Protein AF-A0A367LX33-F1 (afdb_monomer_lite)

Organism: Pseudomonas aeruginosa (NCBI:txid287)

Radius of gyration: 16.82 Å; chains: 1; bounding box: 41×27×51 Å

pLDDT: mean 85.62, std 12.78, range [45.62, 98.12]

Foldseek 3Di:
DVCVPQVDPLSVLLVLLVVLVVVVCVLLVPQDLPDQPVVNVVSSLVSLLVCCVPPLVSLQSVVVCVVVVVPSPVVVPDPVVVVVLVVQQVSVVSCVVVVSDPPDRSSVVVVVSNCVRSCCSNVVVVCVVVPD

InterPro domains:
  IPR013573 Transcription regulator YcdC, C-terminal [PF08362] (17-132)
  IPR036271 Tetracyclin repressor-like, C-terminal domain superfamily [SSF48498] (34-132)

Sequence (132 aa):
NLHYYFGNKLGLYTAVLSNILELWDSTFNTLGVDDDPAEALARYIRAKMEFSRRYPLASRIFAMEIISGGECLTAHFNQDYRSWFRGRAAVFEAWIAAGRMDPVDPVHLIFLLWGSTQHYADFASQIGLVTG

Secondary structure (DSSP, 8-state):
-THHHHSSHHHHHHHHHHHHHHHHHHHHTT--TTS-HHHHHHHHHHHHHHHHHH-HHHHHHHHHHHHTT-HHHHTT--HHHHHHHHHHHHHHHHHHHTTSS----HHHHHHHHHHHHHHHHHTHHHHHHHH-

Structure (mmCIF, N/CA/C/O backbone):
data_AF-A0A367LX33-F1
#
_entry.id   AF-A0A367LX33-F1
#
loop_
_atom_site.group_PDB
_atom_site.id
_atom_site.type_symbol
_atom_site.label_atom_id
_atom_site.label_alt_id
_atom_site.label_comp_id
_atom_site.label_asym_id
_atom_site.label_entity_id
_atom_site.label_seq_id
_atom_site.pdbx_PDB_ins_code
_atom_site.Cartn_x
_atom_site.Cartn_y
_atom_site.Cartn_z
_atom_site.occupancy
_atom_site.B_iso_or_equiv
_atom_site.auth_seq_id
_atom_site.auth_comp_id
_atom_site.auth_asym_id
_atom_site.auth_atom_id
_atom_site.pdbx_PDB_model_num
ATOM 1 N N . ASN A 1 1 ? 6.049 -10.839 -33.435 1.00 48.78 1 ASN A N 1
ATOM 2 C CA . ASN A 1 1 ? 6.618 -9.670 -34.139 1.00 48.78 1 ASN A CA 1
ATOM 3 C C . ASN A 1 1 ? 6.265 -8.416 -33.336 1.00 48.78 1 ASN A C 1
ATOM 5 O O . ASN A 1 1 ? 5.160 -7.910 -33.468 1.00 48.78 1 ASN A O 1
ATOM 9 N N . LEU A 1 2 ? 7.141 -8.005 -32.407 1.00 48.75 2 LEU A N 1
ATOM 10 C CA . LEU A 1 2 ? 6.858 -7.008 -31.351 1.00 48.75 2 LEU A CA 1
ATOM 11 C C . LEU A 1 2 ? 6.499 -5.614 -31.910 1.00 48.75 2 LEU A C 1
ATOM 13 O O . LEU A 1 2 ? 5.688 -4.896 -31.334 1.00 48.75 2 LEU A O 1
ATOM 17 N N . HIS A 1 3 ? 7.063 -5.267 -33.072 1.00 45.62 3 HIS A N 1
ATOM 18 C CA . HIS A 1 3 ? 6.824 -3.995 -33.759 1.00 45.62 3 HIS A CA 1
ATOM 19 C C . HIS A 1 3 ? 5.394 -3.830 -34.283 1.00 45.62 3 HIS A C 1
ATOM 21 O O . HIS A 1 3 ? 4.929 -2.702 -34.403 1.00 45.62 3 HIS A O 1
ATOM 27 N N . TYR A 1 4 ? 4.691 -4.932 -34.564 1.00 47.22 4 TYR A N 1
ATOM 28 C CA . TYR A 1 4 ? 3.353 -4.883 -35.158 1.00 47.22 4 TYR A CA 1
ATOM 29 C C . TYR A 1 4 ? 2.268 -4.467 -34.151 1.00 47.22 4 TYR A C 1
ATOM 31 O O . TYR A 1 4 ? 1.232 -3.957 -34.555 1.00 47.22 4 TYR A O 1
ATOM 39 N N . TYR A 1 5 ? 2.514 -4.654 -32.847 1.00 50.34 5 TYR A N 1
ATOM 40 C CA . TYR A 1 5 ? 1.533 -4.365 -31.793 1.00 50.34 5 TYR A CA 1
ATOM 41 C C . TYR A 1 5 ? 1.811 -3.079 -31.005 1.00 50.34 5 TYR A C 1
ATOM 43 O O . TYR A 1 5 ? 0.873 -2.507 -30.465 1.00 50.34 5 TYR A O 1
ATOM 51 N N . PHE A 1 6 ? 3.063 -2.604 -30.940 1.00 53.56 6 PHE A N 1
ATOM 52 C CA . PHE A 1 6 ? 3.420 -1.525 -30.004 1.00 53.56 6 PHE A CA 1
ATOM 53 C C . PHE A 1 6 ? 4.058 -0.279 -30.617 1.00 53.56 6 PHE A C 1
ATOM 55 O O . PHE A 1 6 ? 4.265 0.684 -29.887 1.00 53.56 6 PHE A O 1
ATOM 62 N N . GLY A 1 7 ? 4.332 -0.244 -31.928 1.00 52.47 7 GLY A N 1
ATOM 63 C CA . GLY A 1 7 ? 4.801 0.948 -32.657 1.00 52.47 7 GLY A CA 1
ATOM 64 C C . GLY A 1 7 ? 6.214 1.445 -32.290 1.00 52.47 7 GLY A C 1
ATOM 65 O O . GLY A 1 7 ? 7.030 1.670 -33.178 1.00 52.47 7 GLY A O 1
ATOM 66 N N . ASN A 1 8 ? 6.539 1.581 -30.999 1.00 68.62 8 ASN A N 1
ATOM 67 C CA . ASN A 1 8 ? 7.832 1.966 -30.435 1.00 68.62 8 ASN A CA 1
ATOM 68 C C . ASN A 1 8 ? 7.995 1.446 -28.979 1.00 68.62 8 ASN A C 1
ATOM 70 O O . ASN A 1 8 ? 7.072 0.900 -28.375 1.00 68.62 8 ASN A O 1
ATOM 74 N N . LYS A 1 9 ? 9.195 1.607 -28.402 1.00 75.31 9 LYS A N 1
ATOM 75 C CA . LYS A 1 9 ? 9.536 1.155 -27.035 1.00 75.31 9 LYS A CA 1
ATOM 76 C C . LYS A 1 9 ? 8.660 1.799 -25.947 1.00 75.31 9 LYS A C 1
ATOM 78 O O . LYS A 1 9 ? 8.408 1.162 -24.929 1.00 75.31 9 LYS A O 1
ATOM 83 N N . LEU A 1 10 ? 8.194 3.029 -26.177 1.00 75.62 10 LEU A N 1
ATOM 84 C CA . LEU A 1 10 ? 7.341 3.768 -25.249 1.00 75.62 10 LEU A CA 1
ATOM 85 C C . LEU A 1 10 ? 5.934 3.158 -25.185 1.00 75.62 10 LEU A C 1
ATOM 87 O O . LEU A 1 10 ? 5.442 2.899 -24.095 1.00 75.62 10 LEU A O 1
ATOM 91 N N . GLY A 1 11 ? 5.334 2.821 -26.331 1.00 75.62 11 GLY A N 1
ATOM 92 C CA . GLY A 1 11 ? 4.016 2.179 -26.389 1.00 75.62 11 GLY A CA 1
ATOM 93 C C . GLY A 1 11 ? 3.979 0.820 -25.687 1.00 75.62 11 GLY A C 1
ATOM 94 O O . GLY A 1 11 ? 3.031 0.518 -24.966 1.00 75.62 11 GLY A O 1
ATOM 95 N N . LEU A 1 12 ? 5.045 0.022 -25.825 1.00 79.12 12 LEU A N 1
ATOM 96 C CA . LEU A 1 12 ? 5.185 -1.234 -25.080 1.00 79.12 12 LEU A CA 1
ATOM 97 C C . LEU A 1 12 ? 5.282 -0.988 -23.570 1.00 79.12 12 LEU A C 1
ATOM 99 O O . LEU A 1 12 ? 4.662 -1.701 -22.788 1.00 79.12 12 LEU A O 1
ATOM 103 N N . TYR A 1 13 ? 6.065 0.008 -23.160 1.00 80.31 13 TYR A N 1
ATOM 104 C CA . TYR A 1 13 ? 6.255 0.338 -21.753 1.00 80.31 13 TYR A CA 1
ATOM 105 C C . TYR A 1 13 ? 4.955 0.818 -21.095 1.00 80.31 13 TYR A C 1
ATOM 107 O O . TYR A 1 13 ? 4.596 0.326 -20.026 1.00 80.31 13 TYR A O 1
ATOM 115 N N . THR A 1 14 ? 4.193 1.683 -21.771 1.00 80.06 14 THR A N 1
ATOM 116 C CA . THR A 1 14 ? 2.858 2.094 -21.320 1.00 80.06 14 THR A CA 1
ATOM 117 C C . THR A 1 14 ? 1.926 0.893 -21.184 1.00 80.06 14 THR A C 1
ATOM 119 O O . THR A 1 14 ? 1.311 0.739 -20.138 1.00 80.06 14 THR A O 1
ATOM 122 N N . ALA A 1 15 ? 1.874 -0.005 -22.172 1.00 80.94 15 ALA A N 1
ATOM 123 C CA . ALA A 1 15 ? 1.021 -1.192 -22.099 1.00 80.94 15 ALA A CA 1
ATOM 124 C C . ALA A 1 15 ? 1.398 -2.138 -20.946 1.00 80.94 15 ALA A C 1
ATOM 126 O O . ALA A 1 15 ? 0.523 -2.732 -20.316 1.00 80.94 15 ALA A O 1
ATOM 127 N N . VAL A 1 16 ? 2.694 -2.264 -20.637 1.00 84.81 16 VAL A N 1
ATOM 128 C CA . VAL A 1 16 ? 3.157 -3.008 -19.459 1.00 84.81 16 VAL A CA 1
ATOM 129 C C . VAL A 1 16 ? 2.645 -2.351 -18.178 1.00 84.81 16 VAL A C 1
ATOM 131 O O . VAL A 1 16 ? 2.105 -3.056 -17.332 1.00 84.81 16 VAL A O 1
ATOM 134 N N . LEU A 1 17 ? 2.756 -1.026 -18.041 1.00 83.00 17 LEU A N 1
ATOM 135 C CA . LEU A 1 17 ? 2.236 -0.300 -16.877 1.00 83.00 17 LEU A CA 1
ATOM 136 C C . LEU A 1 17 ? 0.713 -0.441 -16.738 1.00 83.00 17 LEU A C 1
ATOM 138 O O . LEU A 1 17 ? 0.243 -0.722 -15.638 1.00 83.00 17 LEU A O 1
ATOM 142 N N . SER A 1 18 ? -0.049 -0.325 -17.829 1.00 81.44 18 SER A N 1
ATOM 143 C CA . SER A 1 18 ? -1.507 -0.519 -17.817 1.00 81.44 18 SER A CA 1
ATOM 144 C C . SER A 1 18 ? -1.882 -1.923 -17.338 1.00 81.44 18 SER A C 1
ATOM 146 O O . SER A 1 18 ? -2.705 -2.066 -16.441 1.00 81.44 18 SER A O 1
ATOM 148 N N . ASN A 1 19 ? -1.211 -2.960 -17.847 1.00 83.12 19 ASN A N 1
ATOM 149 C CA . ASN A 1 19 ? -1.440 -4.342 -17.416 1.00 83.12 19 ASN A CA 1
ATOM 150 C C . ASN A 1 19 ? -1.087 -4.560 -15.930 1.00 83.12 19 ASN A C 1
ATOM 152 O O . ASN A 1 19 ? -1.751 -5.324 -15.234 1.00 83.12 19 ASN A O 1
ATOM 156 N N . ILE A 1 20 ? -0.054 -3.881 -15.414 1.00 83.38 20 ILE A N 1
ATOM 157 C CA . ILE A 1 20 ? 0.286 -3.923 -13.982 1.00 83.38 20 ILE A CA 1
ATOM 158 C C . ILE A 1 20 ? -0.843 -3.307 -13.143 1.00 83.38 20 ILE A C 1
ATOM 160 O O . ILE A 1 20 ? -1.222 -3.888 -12.124 1.00 83.38 20 ILE A O 1
ATOM 164 N N . LEU A 1 21 ? -1.397 -2.172 -13.579 1.00 78.38 21 LEU A N 1
ATOM 165 C CA . LEU A 1 21 ? -2.518 -1.507 -12.908 1.00 78.38 21 LEU A CA 1
ATOM 166 C C . LEU A 1 21 ? -3.794 -2.365 -12.934 1.00 78.38 21 LEU A C 1
ATOM 168 O O . LEU A 1 21 ? -4.423 -2.536 -11.894 1.00 78.38 21 LEU A O 1
ATOM 172 N N . GLU A 1 22 ? -4.130 -2.990 -14.063 1.00 79.19 22 GLU A N 1
ATOM 173 C CA . GLU A 1 22 ? -5.275 -3.911 -14.171 1.00 79.19 22 GLU A CA 1
ATOM 174 C C . GLU A 1 22 ? -5.125 -5.142 -13.258 1.00 79.19 22 GLU A C 1
ATOM 176 O O . GLU A 1 22 ? -6.074 -5.590 -12.598 1.00 79.19 22 GLU A O 1
ATOM 181 N N . LEU A 1 23 ? -3.910 -5.690 -13.169 1.00 76.06 23 LEU A N 1
ATOM 182 C CA . LEU A 1 23 ? -3.610 -6.816 -12.285 1.00 76.06 23 LEU A CA 1
ATOM 183 C C . LEU A 1 23 ? -3.740 -6.422 -10.804 1.00 76.06 23 LEU A C 1
ATOM 185 O O . LEU A 1 23 ? -4.161 -7.229 -9.971 1.00 76.06 23 LEU A O 1
ATOM 189 N N . TRP A 1 24 ? -3.421 -5.174 -10.464 1.00 75.81 24 TRP A N 1
ATOM 190 C CA . TRP A 1 24 ? -3.684 -4.618 -9.140 1.00 75.81 24 TRP A CA 1
ATOM 191 C C . TRP A 1 24 ? -5.174 -4.430 -8.882 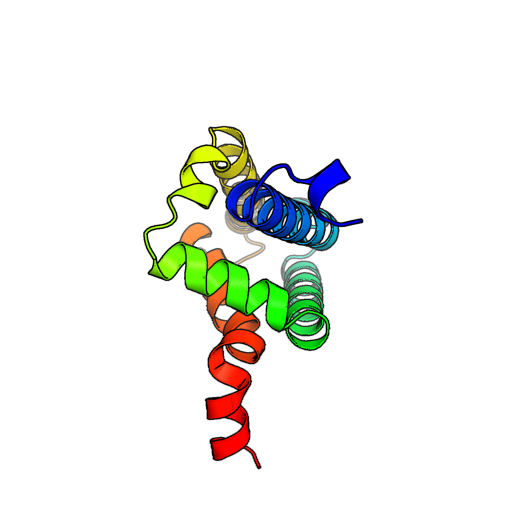1.00 75.81 24 TRP A C 1
ATOM 193 O O . TRP A 1 24 ? -5.665 -4.907 -7.860 1.00 75.81 24 TRP A O 1
ATOM 203 N N . ASP A 1 25 ? -5.912 -3.821 -9.802 1.00 70.38 25 ASP A N 1
ATOM 204 C CA . ASP A 1 25 ? -7.348 -3.591 -9.633 1.00 70.38 25 ASP A CA 1
ATOM 205 C C . ASP A 1 25 ? -8.125 -4.888 -9.406 1.00 70.38 25 ASP A C 1
ATOM 207 O O . ASP A 1 25 ? -8.927 -4.985 -8.471 1.00 70.38 25 ASP A O 1
ATOM 211 N N . SER A 1 26 ? -7.829 -5.922 -10.193 1.00 68.62 26 SER A N 1
ATOM 212 C CA . SER A 1 26 ? -8.446 -7.246 -10.040 1.00 68.62 26 SER A CA 1
ATOM 213 C C . SER A 1 26 ? -8.108 -7.919 -8.704 1.00 68.62 26 SER A C 1
ATOM 215 O O . SER A 1 26 ? -8.948 -8.620 -8.141 1.00 68.62 26 SER A O 1
ATOM 217 N N . THR A 1 27 ? -6.919 -7.667 -8.153 1.00 65.56 27 THR A N 1
ATOM 218 C CA . THR A 1 27 ? -6.491 -8.219 -6.859 1.00 65.56 27 THR A CA 1
ATOM 219 C C . THR A 1 27 ? -7.080 -7.439 -5.674 1.00 65.56 27 THR A C 1
ATOM 221 O O . THR A 1 27 ? -7.340 -8.018 -4.617 1.00 65.56 27 THR A O 1
ATOM 224 N N . PHE A 1 28 ? -7.317 -6.131 -5.828 1.00 63.59 28 PHE A N 1
ATOM 225 C CA . PHE A 1 28 ? -7.666 -5.238 -4.717 1.00 63.59 28 PHE A CA 1
ATOM 226 C C . PHE A 1 28 ? -9.149 -4.887 -4.599 1.00 63.59 28 PHE A C 1
ATOM 228 O O . PHE A 1 28 ? -9.542 -4.412 -3.537 1.00 63.59 28 PHE A O 1
ATOM 235 N N . ASN A 1 29 ? -9.993 -5.181 -5.595 1.00 66.50 29 ASN A N 1
ATOM 236 C CA . ASN A 1 29 ? -11.442 -4.890 -5.612 1.00 66.50 29 ASN A CA 1
ATOM 237 C C . ASN A 1 29 ? -12.326 -5.628 -4.587 1.00 66.50 29 ASN A C 1
ATOM 239 O O . ASN A 1 29 ? -13.542 -5.617 -4.722 1.00 66.50 29 ASN A O 1
ATOM 243 N N . THR A 1 30 ? -11.764 -6.202 -3.524 1.00 71.94 30 THR A N 1
ATOM 244 C CA . THR A 1 30 ? -12.497 -7.091 -2.603 1.00 71.94 30 THR A CA 1
ATOM 245 C C . THR A 1 30 ? -12.752 -6.523 -1.205 1.00 71.94 30 THR A C 1
ATOM 247 O O . THR A 1 30 ? -13.133 -7.287 -0.324 1.00 71.94 30 THR A O 1
ATOM 250 N N . LEU A 1 31 ? -12.517 -5.225 -0.975 1.00 85.00 31 LEU A N 1
ATOM 251 C CA . LEU A 1 31 ? -12.852 -4.567 0.296 1.00 85.00 31 LEU A CA 1
ATOM 252 C C . LEU A 1 31 ? -14.235 -3.917 0.206 1.00 85.00 31 LEU A C 1
ATOM 254 O O . LEU A 1 31 ? -14.435 -3.043 -0.641 1.00 85.00 31 LEU A O 1
ATOM 258 N N . GLY A 1 32 ? -15.149 -4.320 1.085 1.00 90.38 32 GLY A N 1
ATOM 259 C CA . GLY A 1 32 ? -16.477 -3.731 1.246 1.00 90.38 32 GLY A CA 1
ATOM 260 C C . GLY A 1 32 ? -16.699 -3.162 2.647 1.00 90.38 32 GLY A C 1
ATOM 261 O O . GLY A 1 32 ? -16.104 -3.617 3.619 1.00 90.38 32 GLY A O 1
ATOM 262 N N . VAL A 1 33 ? -17.593 -2.177 2.766 1.00 93.69 33 VAL A N 1
ATOM 263 C CA . VAL A 1 33 ? -17.936 -1.542 4.057 1.00 93.69 33 VAL A CA 1
ATOM 264 C C . VAL A 1 33 ? -18.514 -2.530 5.078 1.00 93.69 33 VAL A C 1
ATOM 266 O O . VAL A 1 33 ? -18.312 -2.367 6.281 1.00 93.69 33 VAL A O 1
ATOM 269 N N . ASP A 1 34 ? -19.164 -3.589 4.598 1.00 94.38 34 ASP A N 1
ATOM 270 C CA . ASP A 1 34 ? -19.790 -4.612 5.437 1.00 94.38 34 ASP A CA 1
ATOM 271 C C . ASP A 1 34 ? -18.808 -5.702 5.902 1.00 94.38 34 ASP A C 1
ATOM 273 O O . ASP A 1 34 ? -19.117 -6.447 6.831 1.00 94.38 34 ASP A O 1
ATOM 277 N N . ASP A 1 35 ? -17.605 -5.782 5.318 1.00 94.00 35 ASP A N 1
ATOM 278 C CA . ASP A 1 35 ? -16.598 -6.771 5.719 1.00 94.00 35 ASP A CA 1
ATOM 279 C C . ASP A 1 35 ? -16.117 -6.534 7.156 1.00 94.00 35 ASP A C 1
ATOM 281 O O . ASP A 1 35 ? -16.134 -5.406 7.653 1.00 94.00 35 ASP A O 1
ATOM 285 N N . ASP A 1 36 ? -15.642 -7.587 7.828 1.00 95.12 36 ASP A N 1
ATOM 286 C CA . ASP A 1 36 ? -14.845 -7.453 9.051 1.00 95.12 36 ASP A CA 1
ATOM 287 C C . ASP A 1 36 ? -13.468 -6.826 8.757 1.00 95.12 36 ASP A C 1
ATOM 289 O O . ASP A 1 36 ? -12.732 -7.377 7.931 1.00 95.12 36 ASP A O 1
ATOM 293 N N . PRO A 1 37 ? -13.081 -5.708 9.413 1.00 95.00 37 PRO A N 1
ATOM 294 C CA . PRO A 1 37 ? -11.823 -5.029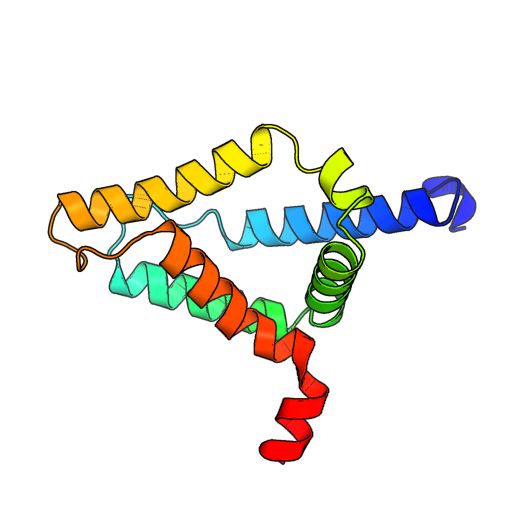 9.113 1.00 95.00 37 PRO A CA 1
ATOM 295 C C . PRO A 1 37 ? -10.597 -5.926 9.291 1.00 95.00 37 PRO A C 1
ATOM 297 O O . PRO A 1 37 ? -9.686 -5.884 8.464 1.00 95.00 37 PRO A O 1
ATOM 300 N N . ALA A 1 38 ? -10.557 -6.762 10.333 1.00 95.19 38 ALA A N 1
ATOM 301 C CA . ALA A 1 38 ? -9.398 -7.604 10.606 1.00 95.19 38 ALA A CA 1
ATOM 302 C C . ALA A 1 38 ? -9.254 -8.701 9.543 1.00 95.19 38 ALA A C 1
ATOM 304 O O . ALA A 1 38 ? -8.166 -8.900 8.992 1.00 95.19 38 ALA A O 1
ATOM 305 N N . GLU A 1 39 ? -10.349 -9.378 9.197 1.00 95.44 39 GLU A N 1
ATOM 306 C CA . GLU A 1 39 ? -10.344 -10.403 8.150 1.00 95.44 39 GLU A CA 1
ATOM 307 C C . GLU A 1 39 ? -10.054 -9.816 6.763 1.00 95.44 39 GLU A C 1
ATOM 309 O O . GLU A 1 39 ? -9.263 -10.381 5.995 1.00 95.44 39 GLU A O 1
ATOM 314 N N . ALA A 1 40 ? -10.653 -8.666 6.447 1.00 93.12 40 ALA A N 1
ATOM 315 C CA . ALA A 1 40 ? -10.477 -7.977 5.177 1.00 93.12 40 ALA A CA 1
ATOM 316 C C . ALA A 1 40 ? -9.035 -7.495 4.993 1.00 93.12 40 ALA A C 1
ATOM 318 O O . ALA A 1 40 ? -8.425 -7.765 3.955 1.00 93.12 40 ALA A O 1
ATOM 319 N N . LEU A 1 41 ? -8.445 -6.864 6.014 1.00 93.06 41 LEU A N 1
ATOM 320 C CA . LEU A 1 41 ? -7.046 -6.433 5.988 1.00 93.06 41 LEU A CA 1
ATOM 321 C C . LEU A 1 41 ? -6.091 -7.622 5.906 1.00 93.06 41 LEU A C 1
ATOM 323 O O . LEU A 1 41 ? -5.149 -7.592 5.116 1.00 93.06 41 LEU A O 1
ATOM 327 N N . ALA A 1 42 ? -6.345 -8.706 6.643 1.00 94.50 42 ALA A N 1
ATOM 328 C CA . ALA A 1 42 ? -5.521 -9.908 6.556 1.00 94.50 42 ALA A CA 1
ATOM 329 C C . ALA A 1 42 ? -5.564 -10.529 5.149 1.00 94.50 42 ALA A C 1
ATOM 331 O O . ALA A 1 42 ? -4.529 -10.930 4.611 1.00 94.50 42 ALA A O 1
ATOM 332 N N . ARG A 1 43 ? -6.745 -10.597 4.520 1.00 92.56 43 ARG A N 1
ATOM 333 C CA . ARG A 1 43 ? -6.907 -11.046 3.126 1.00 92.56 43 ARG A CA 1
ATOM 334 C C . ARG A 1 43 ? -6.166 -10.124 2.160 1.00 92.56 43 ARG A C 1
ATOM 336 O O . ARG A 1 43 ? -5.420 -10.615 1.312 1.00 92.56 43 ARG A O 1
ATOM 343 N N . TYR A 1 44 ? -6.322 -8.814 2.328 1.00 90.88 44 TYR A N 1
ATOM 344 C CA . TYR A 1 44 ? -5.668 -7.797 1.512 1.00 90.88 44 TYR A CA 1
ATOM 345 C C . TYR A 1 44 ? -4.141 -7.899 1.574 1.00 90.88 44 TYR A C 1
ATOM 347 O O . TYR A 1 44 ? -3.487 -7.991 0.536 1.00 90.88 44 TYR A O 1
ATOM 355 N N . ILE A 1 45 ? -3.570 -7.965 2.781 1.00 93.44 45 ILE A N 1
ATOM 356 C CA . ILE A 1 45 ? -2.123 -8.087 3.007 1.00 93.44 45 ILE A CA 1
ATOM 357 C C . ILE A 1 45 ? -1.586 -9.368 2.368 1.00 93.44 45 ILE A C 1
ATOM 359 O O . ILE A 1 45 ? -0.586 -9.316 1.653 1.00 93.44 45 ILE A O 1
ATOM 363 N N . ARG A 1 46 ? -2.255 -10.515 2.559 1.00 93.38 46 ARG A N 1
ATOM 364 C CA . ARG A 1 46 ? -1.840 -11.783 1.929 1.00 93.38 46 ARG A CA 1
ATOM 365 C C . ARG A 1 46 ? -1.839 -11.685 0.407 1.00 93.38 46 ARG A C 1
ATOM 367 O O . ARG A 1 46 ? -0.875 -12.117 -0.219 1.00 93.38 46 ARG A O 1
ATOM 374 N N . ALA A 1 47 ? -2.879 -11.098 -0.183 1.00 90.94 47 ALA A N 1
ATOM 375 C CA . ALA A 1 47 ? -2.963 -10.908 -1.628 1.00 90.94 47 ALA A CA 1
ATOM 376 C C . ALA A 1 47 ? -1.845 -9.986 -2.145 1.00 90.94 47 ALA A C 1
ATOM 378 O O . ALA A 1 47 ? -1.184 -10.307 -3.132 1.00 90.94 47 ALA A O 1
ATOM 379 N N . LYS A 1 48 ? -1.571 -8.885 -1.435 1.00 90.50 48 LYS A N 1
ATOM 380 C CA . LYS A 1 48 ? -0.468 -7.961 -1.727 1.00 90.50 48 LYS A CA 1
ATOM 381 C C . LYS A 1 48 ? 0.903 -8.644 -1.669 1.00 90.50 48 LYS A C 1
ATOM 383 O O . LYS A 1 48 ? 1.702 -8.494 -2.588 1.00 90.50 48 LYS A O 1
ATOM 388 N N . MET A 1 49 ? 1.166 -9.410 -0.613 1.00 94.25 49 MET A N 1
ATOM 389 C CA . MET A 1 49 ? 2.420 -10.152 -0.448 1.00 94.25 49 MET A CA 1
ATOM 390 C C . MET A 1 49 ? 2.593 -11.214 -1.537 1.00 94.25 49 MET A C 1
ATOM 392 O O . MET 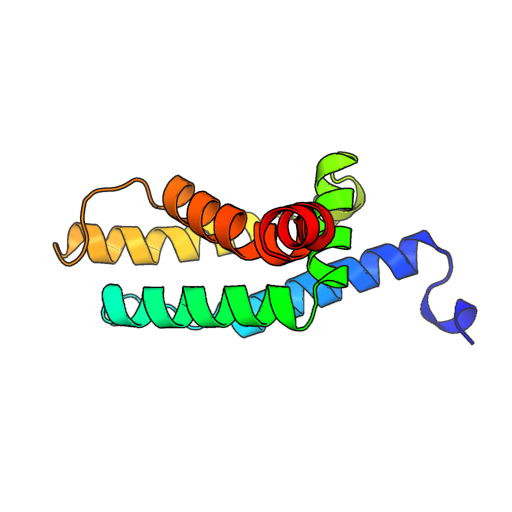A 1 49 ? 3.674 -11.354 -2.107 1.00 94.25 49 MET A O 1
ATOM 396 N N . GLU A 1 50 ? 1.522 -11.938 -1.869 1.00 92.62 50 GLU A N 1
ATOM 397 C CA . GLU A 1 50 ? 1.551 -12.942 -2.932 1.00 92.62 50 GLU A CA 1
ATOM 398 C C . GLU A 1 50 ? 1.791 -12.307 -4.303 1.00 92.62 50 GLU A C 1
ATOM 400 O O . GLU A 1 50 ? 2.524 -12.866 -5.121 1.00 92.62 50 GLU A O 1
ATOM 405 N N . PHE A 1 51 ? 1.241 -11.115 -4.544 1.00 90.56 51 PHE A N 1
ATOM 406 C CA . PHE A 1 51 ? 1.560 -10.329 -5.729 1.00 90.56 51 PHE A CA 1
ATOM 407 C C . PHE A 1 51 ? 3.055 -9.997 -5.785 1.00 90.56 51 PHE A C 1
ATOM 409 O O . PHE A 1 51 ? 3.693 -10.288 -6.796 1.00 90.56 51 PHE A O 1
ATOM 416 N N . SER A 1 52 ? 3.629 -9.446 -4.709 1.00 92.69 52 SER A N 1
ATOM 417 C CA . SER A 1 52 ? 5.064 -9.127 -4.645 1.00 92.69 52 SER A CA 1
ATOM 418 C C . SER A 1 52 ? 5.930 -10.360 -4.920 1.00 92.69 52 SER A C 1
ATOM 420 O O . SER A 1 52 ? 6.936 -10.271 -5.622 1.00 92.69 52 SER A O 1
ATOM 422 N N . ARG A 1 53 ? 5.506 -11.534 -4.437 1.00 93.19 53 ARG A N 1
ATOM 423 C CA . ARG A 1 53 ? 6.194 -12.811 -4.660 1.00 93.19 53 ARG A CA 1
ATOM 424 C C . ARG A 1 53 ? 6.075 -13.324 -6.098 1.00 93.19 53 ARG A C 1
ATOM 426 O O . ARG A 1 53 ? 7.059 -13.814 -6.647 1.00 93.19 53 ARG A O 1
ATOM 433 N N . ARG A 1 54 ? 4.882 -13.267 -6.704 1.00 92.94 54 ARG A N 1
ATOM 434 C CA . ARG A 1 54 ? 4.617 -13.809 -8.055 1.00 92.94 54 ARG A CA 1
ATOM 435 C C . ARG A 1 54 ? 5.066 -12.879 -9.174 1.00 92.94 54 ARG A C 1
ATOM 437 O O . ARG A 1 54 ? 5.517 -13.355 -10.212 1.00 92.94 54 ARG A O 1
ATOM 444 N N . TYR A 1 55 ? 4.950 -11.572 -8.966 1.00 92.06 55 TYR A N 1
ATOM 445 C CA . TYR A 1 55 ? 5.182 -10.548 -9.982 1.00 92.06 55 TYR A CA 1
ATOM 446 C C . TYR A 1 55 ? 6.204 -9.485 -9.523 1.00 92.06 55 TYR A C 1
ATOM 448 O O . TYR A 1 55 ? 5.942 -8.285 -9.634 1.00 92.06 55 TYR A O 1
ATOM 456 N N . PRO A 1 56 ? 7.410 -9.869 -9.056 1.00 93.56 56 PRO A N 1
ATOM 457 C CA . PRO A 1 56 ? 8.381 -8.912 -8.518 1.00 93.56 56 PRO A CA 1
ATOM 458 C C . PRO A 1 56 ? 8.909 -7.927 -9.573 1.00 93.56 56 PRO A C 1
ATOM 460 O O . PRO A 1 56 ? 9.299 -6.806 -9.258 1.00 93.56 56 PRO A O 1
ATOM 463 N N . LEU A 1 57 ? 8.923 -8.324 -10.851 1.00 92.12 57 LEU A N 1
ATOM 464 C CA . LEU A 1 57 ? 9.286 -7.430 -11.955 1.00 92.12 57 LEU A CA 1
ATOM 465 C C . LEU A 1 57 ? 8.235 -6.338 -12.179 1.00 92.12 57 LEU A C 1
ATOM 467 O O . LEU A 1 57 ? 8.613 -5.201 -12.437 1.00 92.12 57 LEU A O 1
ATOM 471 N N . ALA A 1 58 ? 6.947 -6.663 -12.040 1.00 90.12 58 ALA A N 1
ATOM 472 C CA . ALA A 1 58 ? 5.866 -5.687 -12.159 1.00 90.12 58 ALA A CA 1
ATOM 473 C C . ALA A 1 58 ? 5.982 -4.602 -11.081 1.00 90.12 58 ALA A C 1
ATOM 475 O O . ALA A 1 58 ? 5.945 -3.417 -11.402 1.00 90.12 58 ALA A O 1
ATOM 476 N N . SER A 1 59 ? 6.206 -5.009 -9.825 1.00 91.56 59 SER A N 1
ATOM 477 C CA . SER A 1 59 ? 6.425 -4.072 -8.715 1.00 91.56 59 SER A CA 1
ATOM 478 C C . SER A 1 59 ? 7.606 -3.136 -8.993 1.00 91.56 59 SER A C 1
ATOM 480 O O . SER A 1 59 ? 7.451 -1.918 -8.943 1.00 91.56 59 SER A O 1
ATOM 482 N N . ARG A 1 60 ? 8.751 -3.689 -9.421 1.00 92.81 60 ARG A N 1
ATOM 483 C CA . ARG A 1 60 ? 9.952 -2.896 -9.723 1.00 92.81 60 ARG A CA 1
ATOM 484 C C . ARG A 1 60 ? 9.776 -1.938 -10.893 1.00 92.81 60 ARG A C 1
ATOM 486 O O . ARG A 1 60 ? 10.243 -0.810 -10.804 1.00 92.81 60 ARG A O 1
ATOM 493 N N . ILE A 1 61 ? 9.116 -2.360 -11.973 1.00 90.81 61 ILE A N 1
ATOM 494 C CA . ILE A 1 61 ? 8.836 -1.482 -13.121 1.00 90.81 61 ILE A CA 1
ATOM 495 C C . ILE A 1 61 ? 7.977 -0.298 -12.674 1.00 90.81 61 ILE A C 1
ATOM 497 O O . ILE A 1 61 ? 8.307 0.843 -12.985 1.00 90.81 61 ILE A O 1
ATOM 501 N N . PHE A 1 62 ? 6.926 -0.557 -11.893 1.00 88.1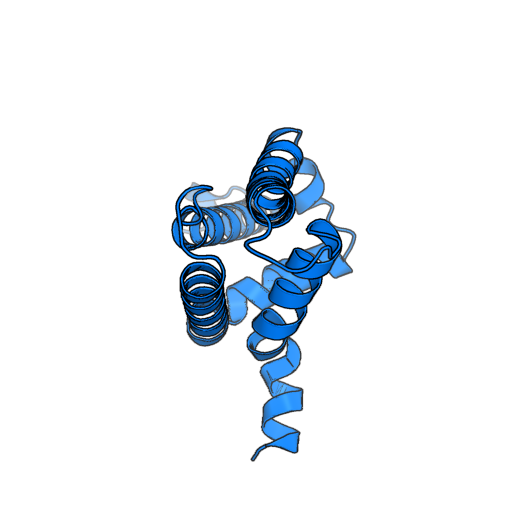9 62 PHE A N 1
ATOM 502 C CA . PHE A 1 62 ? 6.087 0.504 -11.346 1.00 88.19 62 PHE A CA 1
ATOM 503 C C . PHE A 1 62 ? 6.879 1.447 -10.426 1.00 88.19 62 PHE A C 1
ATOM 505 O O . PHE A 1 62 ? 6.797 2.664 -10.571 1.00 88.19 62 PHE A O 1
ATOM 512 N N . ALA A 1 63 ? 7.695 0.905 -9.518 1.00 90.31 63 ALA A N 1
ATOM 513 C CA . ALA A 1 63 ? 8.535 1.702 -8.627 1.00 90.31 63 ALA A CA 1
ATOM 514 C C . ALA A 1 63 ? 9.546 2.567 -9.400 1.00 90.31 63 ALA A C 1
ATOM 516 O O . ALA A 1 63 ? 9.697 3.751 -9.105 1.00 90.31 63 ALA A O 1
ATOM 517 N N . MET A 1 64 ? 10.205 2.008 -10.419 1.00 91.06 64 MET A N 1
ATOM 518 C CA . MET A 1 64 ? 11.149 2.737 -11.271 1.00 91.06 64 MET A CA 1
ATOM 519 C C . MET A 1 64 ? 10.473 3.876 -12.031 1.00 91.06 64 MET A C 1
ATOM 521 O O . MET A 1 64 ? 11.061 4.950 -12.146 1.00 91.06 64 MET A O 1
ATOM 525 N N . GLU A 1 65 ? 9.249 3.672 -12.514 1.00 89.12 65 GLU A N 1
ATOM 526 C CA . GLU A 1 65 ? 8.479 4.719 -13.182 1.00 89.12 65 GLU A CA 1
ATOM 527 C C . GLU A 1 65 ? 8.174 5.884 -12.238 1.00 89.12 65 GLU A C 1
ATOM 529 O O . GLU A 1 65 ? 8.424 7.037 -12.583 1.00 89.12 65 GLU A O 1
ATOM 534 N N . ILE A 1 66 ? 7.716 5.589 -11.016 1.00 87.56 66 ILE A N 1
ATOM 535 C CA . ILE A 1 66 ? 7.473 6.603 -9.981 1.00 87.56 66 ILE A CA 1
ATOM 536 C C . ILE A 1 66 ? 8.764 7.363 -9.641 1.00 87.56 66 ILE A C 1
ATOM 538 O O . ILE A 1 66 ? 8.758 8.592 -9.598 1.00 87.56 66 ILE A O 1
ATOM 542 N N . ILE A 1 67 ? 9.882 6.654 -9.445 1.00 89.00 67 ILE A N 1
ATOM 543 C CA . ILE A 1 67 ? 11.194 7.257 -9.145 1.00 89.00 67 ILE A CA 1
ATOM 544 C C . ILE A 1 67 ? 11.678 8.145 -10.300 1.00 89.00 67 ILE A C 1
ATOM 546 O O . ILE A 1 67 ? 12.308 9.172 -10.061 1.00 89.00 67 ILE A O 1
ATOM 550 N N . SER A 1 68 ? 11.359 7.778 -11.542 1.00 88.50 68 SER A N 1
ATOM 551 C CA . SER A 1 68 ? 11.747 8.525 -12.745 1.00 88.50 68 SER A CA 1
ATOM 552 C C . SER A 1 68 ? 10.885 9.769 -12.997 1.00 88.50 68 SER A C 1
ATOM 554 O O . SER A 1 68 ? 11.072 10.436 -14.009 1.0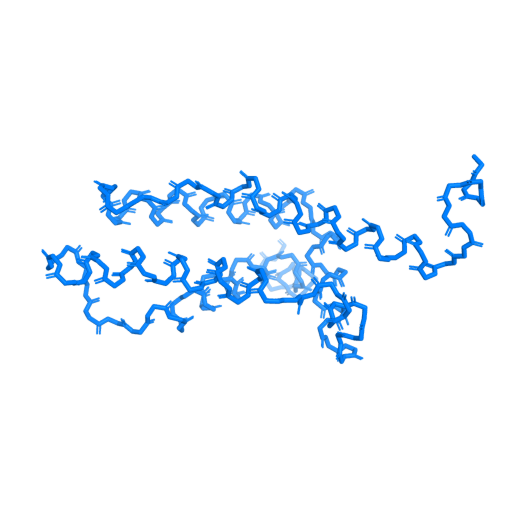0 88.50 68 SER A O 1
ATOM 556 N N . GLY A 1 69 ? 9.954 10.099 -12.095 1.00 84.62 69 GLY A N 1
ATOM 557 C CA . GLY A 1 69 ? 9.068 11.261 -12.210 1.00 84.62 69 GLY A CA 1
ATOM 558 C C . GLY A 1 69 ? 7.667 10.937 -12.735 1.00 84.62 69 GLY A C 1
ATOM 559 O O . GLY A 1 69 ? 6.822 11.827 -12.783 1.00 84.62 69 GLY A O 1
ATOM 560 N N . GLY A 1 70 ? 7.394 9.674 -13.080 1.00 82.62 70 GLY A N 1
ATOM 561 C CA . GLY A 1 70 ? 6.056 9.184 -13.400 1.00 82.62 70 GLY A CA 1
ATOM 562 C C . GLY A 1 70 ? 5.431 9.808 -14.644 1.00 82.62 70 GLY A C 1
ATOM 563 O O . GLY A 1 70 ? 4.222 10.015 -14.655 1.00 82.62 70 GLY A O 1
ATOM 564 N N . GLU A 1 71 ? 6.205 10.149 -15.675 1.00 80.69 71 GLU A N 1
ATOM 565 C CA . GLU A 1 71 ? 5.683 10.784 -16.895 1.00 80.69 71 GLU A CA 1
ATOM 566 C C . GLU A 1 71 ? 4.659 9.898 -17.622 1.00 80.69 71 GLU A C 1
ATOM 568 O O . GLU A 1 71 ? 3.573 10.362 -17.984 1.00 80.69 71 GLU A O 1
ATOM 573 N N . CYS A 1 72 ? 4.955 8.603 -17.782 1.00 77.19 72 CYS A N 1
ATOM 574 C CA . CYS A 1 72 ? 4.042 7.656 -18.425 1.00 77.19 72 CYS A CA 1
ATOM 575 C C . CYS A 1 72 ? 2.844 7.360 -17.525 1.00 77.19 72 CYS A C 1
ATOM 577 O O . CYS A 1 72 ? 1.724 7.204 -18.015 1.00 77.19 72 CYS A O 1
ATOM 579 N N . LEU A 1 73 ? 3.073 7.314 -16.210 1.00 73.88 73 LEU A N 1
ATOM 580 C CA . LEU A 1 73 ? 2.002 7.160 -15.233 1.00 73.88 73 LEU A CA 1
ATOM 581 C C . LEU A 1 73 ? 1.100 8.385 -15.175 1.00 73.88 73 LEU A C 1
ATOM 583 O O . LEU A 1 73 ? -0.095 8.204 -15.065 1.00 73.88 73 LEU A O 1
ATOM 587 N N . THR A 1 74 ? 1.603 9.608 -15.303 1.00 70.25 74 THR A N 1
ATOM 588 C CA . THR A 1 74 ? 0.790 10.837 -15.241 1.00 70.25 74 THR A CA 1
ATOM 589 C C . THR A 1 74 ? -0.159 10.940 -16.431 1.00 70.25 74 THR A C 1
ATOM 591 O O . THR A 1 74 ? -1.290 11.388 -16.277 1.00 70.25 74 THR A O 1
ATOM 594 N N . ALA A 1 75 ? 0.259 10.459 -17.604 1.00 67.31 75 ALA A N 1
ATOM 595 C CA . ALA A 1 75 ? -0.613 10.353 -18.773 1.00 67.31 75 ALA A CA 1
ATOM 596 C C . ALA A 1 75 ? -1.723 9.288 -18.616 1.00 67.31 75 ALA A C 1
ATOM 598 O O . ALA A 1 75 ? -2.712 9.330 -19.346 1.00 67.31 75 ALA A O 1
ATOM 599 N N . HIS A 1 76 ? -1.561 8.337 -17.686 1.00 63.50 76 HIS A N 1
ATOM 600 C CA . HIS A 1 76 ? -2.513 7.254 -17.396 1.00 63.50 76 HIS A CA 1
ATOM 601 C C . HIS A 1 76 ? -3.329 7.480 -16.107 1.00 63.50 76 HIS A C 1
ATOM 603 O O . HIS A 1 76 ? -4.495 7.098 -16.028 1.00 63.50 76 HIS A O 1
ATOM 609 N N . PHE A 1 77 ? -2.743 8.123 -15.097 1.00 64.06 77 PHE A N 1
ATOM 610 C CA . PHE A 1 77 ? -3.349 8.491 -13.824 1.00 64.06 77 PHE A CA 1
ATOM 611 C C . PHE A 1 77 ? -4.173 9.763 -14.000 1.00 64.06 77 PHE A C 1
ATOM 613 O O . PHE A 1 77 ? -3.818 10.856 -13.561 1.00 64.06 77 PHE A O 1
ATOM 620 N N . ASN A 1 78 ? -5.320 9.587 -14.642 1.00 63.75 78 ASN A N 1
ATOM 621 C CA . ASN A 1 78 ? -6.362 10.597 -14.744 1.00 63.75 78 ASN A CA 1
ATOM 622 C C . ASN A 1 78 ? -7.213 10.654 -13.456 1.00 63.75 78 ASN A C 1
ATOM 624 O O . ASN A 1 78 ? -6.874 10.078 -12.416 1.00 63.75 78 ASN A O 1
ATOM 628 N N . GLN A 1 79 ? -8.345 11.368 -13.522 1.00 61.81 79 GLN A N 1
ATOM 629 C CA . GLN A 1 79 ? -9.332 11.481 -12.437 1.00 61.81 79 GLN A CA 1
ATOM 630 C C . GLN A 1 79 ? -9.771 10.119 -11.866 1.00 61.81 79 GLN A C 1
ATOM 632 O O . GLN A 1 79 ? -10.098 10.036 -10.680 1.00 61.81 79 GLN A O 1
ATOM 637 N N . ASP A 1 80 ? -9.710 9.056 -12.667 1.00 73.38 80 ASP A N 1
ATOM 638 C CA . ASP A 1 80 ? -10.159 7.712 -12.302 1.00 73.38 80 ASP A CA 1
ATOM 639 C C . ASP A 1 80 ? -9.346 7.105 -11.155 1.00 73.38 80 ASP A C 1
ATOM 641 O O . ASP A 1 80 ? -9.924 6.565 -10.214 1.00 73.38 80 ASP A O 1
ATOM 645 N N . TYR A 1 81 ? -8.020 7.284 -11.140 1.00 76.75 81 TYR A N 1
ATOM 646 C CA . TYR A 1 81 ? -7.185 6.725 -10.072 1.00 76.75 81 TYR A CA 1
ATOM 647 C C . TYR A 1 81 ? -7.379 7.436 -8.735 1.00 76.75 81 TYR A C 1
ATOM 649 O O . TYR A 1 81 ? -7.434 6.800 -7.683 1.00 76.75 81 TYR A O 1
ATOM 657 N N . ARG A 1 82 ? -7.540 8.766 -8.757 1.00 81.88 82 ARG A N 1
ATOM 658 C CA . ARG A 1 82 ? -7.860 9.528 -7.540 1.00 81.88 82 ARG A CA 1
ATOM 659 C C . ARG A 1 82 ? -9.219 9.120 -6.979 1.00 81.88 82 ARG A C 1
ATOM 661 O O . ARG A 1 82 ? -9.352 8.988 -5.764 1.00 81.88 82 ARG A O 1
ATOM 668 N N . SER A 1 83 ? -10.209 8.917 -7.844 1.00 84.75 83 SER A N 1
ATOM 669 C CA . SER A 1 83 ? -11.545 8.458 -7.449 1.00 84.75 83 SER A CA 1
ATOM 670 C C . SER A 1 83 ? -11.508 7.040 -6.884 1.00 84.75 83 SER A C 1
ATOM 672 O O . SER A 1 83 ? -12.058 6.801 -5.812 1.00 84.75 83 SER A O 1
ATOM 674 N N . TRP A 1 84 ? -10.786 6.130 -7.537 1.00 83.31 84 TRP A N 1
ATOM 675 C CA . TRP A 1 84 ? -10.556 4.771 -7.049 1.00 83.31 84 TRP A CA 1
ATOM 676 C C . TRP A 1 84 ? -9.883 4.762 -5.671 1.00 83.31 84 TRP A C 1
ATOM 678 O O . TRP A 1 84 ? -10.360 4.100 -4.748 1.00 83.31 84 TRP A O 1
ATOM 688 N N . PHE A 1 85 ? -8.824 5.558 -5.494 1.00 86.75 85 PHE A N 1
ATOM 689 C CA . PHE A 1 85 ? -8.104 5.654 -4.226 1.00 86.75 85 PHE A CA 1
ATOM 690 C C . PHE A 1 85 ? -8.992 6.205 -3.105 1.00 86.75 85 PHE A C 1
ATOM 692 O O . PHE A 1 85 ? -9.015 5.658 -2.004 1.00 86.75 85 PHE A O 1
ATOM 699 N N . ARG A 1 86 ? -9.776 7.253 -3.387 1.00 89.62 86 ARG A N 1
ATOM 700 C CA . ARG A 1 86 ? -10.763 7.785 -2.433 1.00 89.62 86 ARG A CA 1
ATOM 701 C C . ARG A 1 86 ? -11.824 6.753 -2.073 1.00 89.62 86 ARG A C 1
ATOM 703 O O . ARG A 1 86 ? -12.175 6.649 -0.906 1.00 89.62 86 ARG A O 1
ATOM 710 N N . GLY A 1 87 ? -12.288 5.965 -3.041 1.00 89.75 87 GLY A N 1
ATOM 711 C CA . GLY A 1 87 ? -13.219 4.864 -2.792 1.00 89.75 87 GLY A CA 1
ATOM 712 C C . GLY A 1 87 ? -12.655 3.831 -1.815 1.00 89.75 87 GLY A C 1
ATOM 713 O O . GLY A 1 87 ? -13.375 3.361 -0.940 1.00 89.75 87 GLY A O 1
ATOM 714 N N . ARG A 1 88 ? -11.351 3.528 -1.897 1.00 88.31 88 ARG A N 1
ATOM 715 C CA . ARG A 1 88 ? -10.673 2.673 -0.909 1.00 88.31 88 ARG A CA 1
ATOM 716 C C . ARG A 1 88 ? -10.625 3.316 0.461 1.00 88.31 88 ARG A C 1
ATOM 718 O O . ARG A 1 88 ? -11.034 2.671 1.415 1.00 88.31 88 ARG A O 1
ATOM 725 N N . ALA A 1 89 ? -10.155 4.558 0.552 1.00 93.75 89 ALA A N 1
ATOM 726 C CA . ALA A 1 89 ? -10.076 5.272 1.823 1.00 93.75 89 ALA A CA 1
ATOM 727 C C . ALA A 1 89 ? -11.447 5.331 2.521 1.00 93.75 89 ALA A C 1
ATOM 729 O O . ALA A 1 89 ? -11.534 5.030 3.708 1.00 93.75 89 ALA A O 1
ATOM 730 N N . ALA A 1 90 ? -12.522 5.574 1.766 1.00 95.12 90 ALA A N 1
ATOM 731 C CA . ALA A 1 90 ? -13.887 5.645 2.282 1.00 95.12 90 ALA A CA 1
ATOM 732 C C . ALA A 1 90 ? -14.363 4.356 2.982 1.00 95.12 90 ALA A C 1
ATOM 734 O O . ALA A 1 90 ? -15.146 4.428 3.926 1.00 95.12 90 ALA A O 1
ATOM 735 N N . VAL A 1 91 ? -13.883 3.172 2.573 1.00 94.88 91 VAL A N 1
ATOM 736 C CA . VAL A 1 91 ? -14.214 1.908 3.264 1.00 94.88 91 VAL A CA 1
ATOM 737 C C . VAL A 1 91 ? -13.655 1.901 4.689 1.00 94.88 91 VAL A C 1
ATOM 739 O O . VAL A 1 91 ? -14.349 1.529 5.633 1.00 94.88 91 VAL A O 1
ATOM 742 N N . PHE A 1 92 ? -12.420 2.369 4.857 1.00 95.88 92 PHE A N 1
ATOM 743 C CA . PHE A 1 92 ? -11.759 2.446 6.156 1.00 95.88 92 PHE A CA 1
ATOM 744 C C . PHE A 1 92 ? -12.401 3.542 7.012 1.00 95.88 92 PHE A C 1
ATOM 746 O O . PHE A 1 92 ? -12.653 3.318 8.192 1.00 95.88 92 PHE A O 1
ATOM 753 N N . GLU A 1 93 ? -12.738 4.692 6.417 1.00 97.50 93 GLU A N 1
ATOM 754 C CA . GLU A 1 93 ? -13.496 5.757 7.091 1.00 97.50 93 GLU A CA 1
ATOM 755 C C . GLU A 1 93 ? -14.833 5.235 7.631 1.00 97.50 93 GLU A C 1
ATOM 757 O O . GLU A 1 93 ? -15.192 5.528 8.770 1.00 97.50 93 GLU A O 1
ATOM 762 N N . ALA A 1 94 ? -15.546 4.411 6.855 1.00 97.44 94 ALA A N 1
ATOM 763 C CA . ALA A 1 94 ? -16.803 3.804 7.284 1.00 97.44 94 ALA A CA 1
ATOM 764 C C . ALA A 1 94 ? -16.610 2.839 8.466 1.00 97.44 94 ALA A C 1
ATOM 766 O O . ALA A 1 94 ? -17.389 2.873 9.421 1.00 97.44 94 ALA A O 1
ATOM 767 N N . TRP A 1 95 ? -15.562 2.010 8.451 1.00 97.81 95 TRP A N 1
ATOM 768 C CA . TRP A 1 95 ? -15.242 1.130 9.580 1.00 97.81 95 TRP A CA 1
ATOM 769 C C . TRP A 1 95 ? -14.881 1.903 10.848 1.00 97.81 95 TRP A C 1
ATOM 771 O O . TRP A 1 95 ? -15.328 1.531 11.934 1.00 97.81 95 TRP A O 1
ATOM 781 N N . ILE A 1 96 ? -14.120 2.991 10.711 1.00 98.12 96 ILE A N 1
ATOM 782 C CA . ILE A 1 96 ? -13.763 3.887 11.817 1.00 98.12 96 ILE A CA 1
ATOM 783 C C . ILE A 1 96 ? -15.018 4.553 12.385 1.00 98.12 96 ILE A C 1
ATOM 785 O O . ILE A 1 96 ? -15.242 4.517 13.593 1.00 98.12 96 ILE A O 1
ATOM 789 N N . ALA A 1 97 ? -15.879 5.106 11.526 1.00 98.00 97 ALA A N 1
ATOM 790 C CA . ALA A 1 97 ? -17.130 5.740 11.940 1.00 98.00 97 ALA A CA 1
ATOM 791 C C . ALA A 1 97 ? -18.078 4.759 12.653 1.00 98.00 97 ALA A C 1
ATOM 793 O O . ALA A 1 97 ? -18.799 5.149 13.569 1.00 98.00 97 ALA A O 1
ATOM 794 N N . ALA A 1 98 ? -18.047 3.481 12.268 1.00 97.69 98 ALA A N 1
ATOM 795 C CA . ALA A 1 98 ? -18.794 2.408 12.918 1.00 97.69 98 ALA A CA 1
ATOM 796 C C . ALA A 1 98 ? -18.141 1.884 14.216 1.00 97.69 98 ALA A C 1
ATOM 798 O O . ALA A 1 98 ? -18.684 0.971 14.836 1.00 97.69 98 ALA A O 1
ATOM 799 N N . GLY A 1 99 ? -16.977 2.406 14.622 1.00 97.88 99 GLY A N 1
ATOM 800 C CA . GLY A 1 99 ? -16.237 1.950 15.804 1.00 97.88 99 GLY A CA 1
ATOM 801 C C . GLY A 1 99 ? -15.627 0.550 15.664 1.00 97.88 99 GLY A C 1
ATOM 802 O O . GLY A 1 99 ? -15.310 -0.084 16.666 1.00 97.88 99 GLY A O 1
ATOM 803 N N . ARG A 1 100 ? -15.481 0.047 14.431 1.00 97.56 100 ARG A N 1
ATOM 804 C CA . ARG A 1 100 ? -14.949 -1.295 14.119 1.00 97.56 100 ARG A CA 1
ATOM 805 C C . ARG A 1 100 ? -13.436 -1.296 13.892 1.00 97.56 100 ARG A C 1
ATOM 807 O O . ARG A 1 100 ? -12.838 -2.356 13.743 1.00 97.56 100 ARG A O 1
ATOM 814 N N . MET A 1 101 ? -12.833 -0.114 13.824 1.00 96.25 101 MET A N 1
ATOM 815 C CA . MET A 1 101 ? -11.415 0.103 13.574 1.00 96.25 101 MET A CA 1
ATOM 816 C C . MET A 1 101 ? -10.948 1.357 14.322 1.00 96.25 101 MET A C 1
ATOM 818 O O . MET A 1 101 ? -11.717 2.307 14.472 1.00 96.25 101 MET A O 1
ATOM 822 N N . ASP A 1 102 ? -9.690 1.363 14.766 1.00 97.50 102 ASP A N 1
ATOM 823 C CA . ASP A 1 102 ? -9.074 2.523 15.416 1.00 97.50 102 ASP A CA 1
ATOM 824 C C . ASP A 1 102 ? -9.065 3.763 14.501 1.00 97.50 102 ASP A C 1
ATOM 826 O O . ASP A 1 102 ? -8.890 3.624 13.286 1.00 97.50 102 ASP A O 1
ATOM 830 N N . PRO A 1 103 ? -9.189 4.985 15.058 1.00 97.25 103 PRO A N 1
ATOM 831 C CA . PRO A 1 103 ? -9.269 6.228 14.292 1.00 97.25 103 PRO A CA 1
ATOM 832 C C . PRO A 1 103 ? -7.898 6.654 13.746 1.00 97.25 103 PRO A C 1
ATOM 834 O O . PRO A 1 103 ? -7.260 7.583 14.241 1.00 97.25 103 PRO A O 1
ATOM 837 N N . VAL A 1 104 ? -7.440 5.953 12.714 1.00 97.06 104 VAL A N 1
ATOM 838 C CA . VAL A 1 104 ? -6.211 6.244 11.967 1.00 97.06 104 VAL A CA 1
ATOM 839 C C . VAL A 1 104 ? -6.525 6.956 10.655 1.00 97.06 104 VAL A C 1
ATOM 841 O O . VAL A 1 104 ? -7.643 6.877 10.157 1.00 97.06 104 VAL A O 1
ATOM 844 N N . ASP A 1 105 ? -5.531 7.618 10.061 1.00 97.12 105 ASP A N 1
ATOM 845 C CA . ASP A 1 105 ? -5.660 8.176 8.712 1.00 97.12 105 ASP A CA 1
ATOM 846 C C . ASP A 1 105 ? -5.643 7.042 7.658 1.00 97.12 105 ASP A C 1
ATOM 848 O O . ASP A 1 105 ? -4.620 6.353 7.513 1.00 97.12 105 ASP A O 1
ATOM 852 N N . PRO A 1 106 ? -6.737 6.833 6.896 1.00 95.31 106 PRO A N 1
ATOM 853 C CA . PRO A 1 106 ? -6.815 5.763 5.904 1.00 95.31 106 PRO A CA 1
ATOM 854 C C . PRO A 1 106 ? -5.813 5.890 4.761 1.00 95.31 106 PRO A C 1
ATOM 856 O O . PRO A 1 106 ? -5.307 4.881 4.269 1.00 95.31 106 PRO A O 1
ATOM 859 N N . VAL A 1 107 ? -5.510 7.115 4.331 1.00 94.75 107 VAL A N 1
ATOM 860 C CA . VAL A 1 107 ? -4.581 7.383 3.229 1.00 94.75 107 VAL A CA 1
ATOM 861 C C . VAL A 1 107 ? -3.190 6.904 3.616 1.00 94.75 107 VAL A C 1
ATOM 863 O O . VAL A 1 107 ? -2.552 6.151 2.875 1.00 94.75 107 VAL A O 1
ATOM 866 N N . HIS A 1 108 ? -2.737 7.282 4.808 1.00 96.50 108 HIS A N 1
ATOM 867 C CA . HIS A 1 108 ? -1.432 6.868 5.309 1.00 96.50 108 HIS A CA 1
ATOM 868 C C . HIS A 1 108 ? -1.369 5.371 5.610 1.00 96.50 108 HIS A C 1
ATOM 870 O O . HIS A 1 108 ? -0.350 4.742 5.318 1.00 96.50 108 HIS A O 1
ATOM 876 N N . LEU A 1 109 ? -2.451 4.771 6.116 1.00 95.50 109 LEU A N 1
ATOM 877 C CA . LEU A 1 109 ? -2.504 3.324 6.301 1.00 95.50 109 LEU A CA 1
ATOM 878 C C . LEU A 1 109 ? -2.369 2.577 4.968 1.00 95.50 109 LEU A C 1
ATOM 880 O O . LEU A 1 109 ? -1.585 1.633 4.879 1.00 95.50 109 LEU A O 1
ATOM 884 N N . ILE A 1 110 ? -3.067 3.013 3.918 1.00 93.06 110 ILE A N 1
ATOM 885 C CA . ILE A 1 110 ? -2.943 2.415 2.583 1.00 93.06 110 ILE A CA 1
ATOM 886 C C . ILE A 1 110 ? -1.489 2.492 2.097 1.00 93.06 110 ILE A C 1
ATOM 888 O O . ILE A 1 110 ? -0.945 1.485 1.638 1.00 93.06 110 ILE A O 1
ATOM 892 N N . PHE A 1 111 ? -0.821 3.638 2.258 1.00 93.56 111 PHE A N 1
ATOM 893 C CA . PHE A 1 111 ? 0.590 3.774 1.886 1.00 93.56 111 PHE A CA 1
ATOM 894 C C . PHE A 1 111 ? 1.517 2.870 2.699 1.00 93.56 111 PHE A C 1
ATOM 896 O O . PHE A 1 111 ? 2.439 2.290 2.127 1.00 93.56 111 PHE A O 1
ATOM 903 N N . LEU A 1 112 ? 1.271 2.691 3.998 1.00 96.31 112 LEU A N 1
ATOM 904 C CA . LEU A 1 112 ? 2.039 1.759 4.827 1.00 96.31 112 LEU A CA 1
ATOM 905 C C . LEU A 1 112 ? 1.859 0.312 4.365 1.00 96.31 112 LEU A C 1
ATOM 907 O O . LEU A 1 112 ? 2.841 -0.425 4.249 1.00 96.31 112 LEU A O 1
ATOM 911 N N . LEU A 1 113 ? 0.629 -0.096 4.051 1.00 93.50 113 LEU A N 1
ATOM 912 C CA . LEU A 1 113 ? 0.337 -1.430 3.524 1.00 93.50 113 LEU A CA 1
ATOM 913 C C . LEU A 1 113 ? 1.036 -1.657 2.181 1.00 93.50 113 LEU A C 1
ATOM 915 O O . LEU A 1 113 ? 1.642 -2.703 1.962 1.00 93.50 113 LEU A O 1
ATOM 919 N N . TRP A 1 114 ? 0.997 -0.679 1.279 1.00 92.38 114 TRP A N 1
ATOM 920 C CA . TRP A 1 114 ? 1.666 -0.773 -0.018 1.00 92.38 114 TRP A CA 1
ATOM 921 C C . TRP A 1 114 ? 3.179 -0.805 0.120 1.00 92.38 114 TRP A C 1
ATOM 923 O O . TRP A 1 114 ? 3.809 -1.715 -0.411 1.00 92.38 114 TRP A O 1
ATOM 933 N N . GLY A 1 115 ? 3.751 0.131 0.876 1.00 94.00 115 GLY A N 1
ATOM 934 C CA . GLY A 1 115 ? 5.189 0.223 1.094 1.00 94.00 115 GLY A CA 1
ATOM 935 C C . GLY A 1 115 ? 5.749 -1.048 1.725 1.00 94.00 115 GLY A C 1
ATOM 936 O O . GLY A 1 115 ? 6.686 -1.630 1.188 1.00 94.00 115 GLY A O 1
ATOM 937 N N . SER A 1 116 ? 5.136 -1.531 2.809 1.00 96.00 116 SER A N 1
ATOM 938 C CA . SER A 1 116 ? 5.594 -2.743 3.505 1.00 96.00 116 SER A CA 1
ATOM 939 C C . SER A 1 116 ? 5.505 -4.003 2.644 1.00 96.00 116 SER A C 1
ATOM 941 O O . SER A 1 116 ? 6.409 -4.834 2.679 1.00 96.00 116 SER A O 1
ATOM 943 N N . THR A 1 117 ? 4.455 -4.148 1.835 1.00 94.25 117 THR A N 1
ATOM 944 C CA . THR A 1 117 ? 4.263 -5.353 1.014 1.00 94.25 117 THR A CA 1
ATOM 945 C C . THR A 1 117 ? 5.063 -5.325 -0.288 1.00 94.25 117 THR A C 1
ATOM 947 O O . THR A 1 117 ? 5.604 -6.355 -0.693 1.00 94.25 117 THR A O 1
ATOM 950 N N . GLN A 1 118 ? 5.195 -4.167 -0.941 1.00 93.50 118 GLN A N 1
ATOM 951 C CA . GLN A 1 118 ? 6.006 -4.003 -2.158 1.00 93.50 118 GLN A CA 1
ATOM 952 C C . GLN A 1 118 ? 7.504 -4.056 -1.870 1.00 93.50 118 GLN A C 1
ATOM 954 O O . GLN A 1 118 ? 8.265 -4.512 -2.722 1.00 93.50 118 GLN A O 1
ATOM 959 N N . HIS A 1 119 ? 7.927 -3.696 -0.654 1.00 96.31 119 HIS A N 1
ATOM 960 C CA . HIS A 1 119 ? 9.323 -3.789 -0.229 1.00 96.31 119 HIS A CA 1
ATOM 961 C C . HIS A 1 119 ? 9.927 -5.179 -0.497 1.00 96.31 119 HIS A C 1
ATOM 963 O O . HIS A 1 119 ? 11.054 -5.276 -0.980 1.00 96.31 119 HIS A O 1
ATOM 969 N N . TYR A 1 120 ? 9.146 -6.248 -0.297 1.00 95.50 120 TYR A N 1
ATOM 970 C CA . TYR A 1 120 ? 9.573 -7.629 -0.552 1.00 95.50 120 TYR A CA 1
ATOM 971 C C . TYR A 1 120 ? 9.869 -7.953 -2.024 1.00 95.50 120 TYR A C 1
ATOM 973 O O . TYR A 1 120 ? 10.588 -8.911 -2.299 1.00 95.50 120 TYR A O 1
ATOM 981 N N . ALA A 1 121 ? 9.351 -7.167 -2.969 1.00 95.50 121 ALA A N 1
ATOM 982 C CA . ALA A 1 121 ? 9.696 -7.264 -4.384 1.00 95.50 121 ALA A CA 1
ATOM 983 C C . ALA A 1 121 ? 10.795 -6.267 -4.771 1.00 95.50 121 ALA A C 1
ATOM 985 O O . ALA A 1 121 ? 11.770 -6.630 -5.434 1.00 95.50 121 ALA A O 1
ATOM 986 N N . ASP A 1 122 ? 10.637 -5.012 -4.355 1.00 95.75 122 ASP A N 1
ATOM 987 C CA . ASP A 1 122 ? 11.460 -3.901 -4.830 1.00 95.75 122 ASP A CA 1
ATOM 988 C C . ASP A 1 122 ? 12.879 -3.957 -4.253 1.00 95.75 122 ASP A C 1
ATOM 990 O O . ASP A 1 122 ? 13.852 -3.670 -4.951 1.00 95.75 122 ASP A O 1
ATOM 994 N N . PHE A 1 123 ? 12.999 -4.427 -3.010 1.00 95.50 123 PHE A N 1
ATOM 995 C CA . PHE A 1 123 ? 14.250 -4.548 -2.263 1.00 95.50 123 PHE A CA 1
ATOM 996 C C . PHE A 1 123 ? 14.645 -6.012 -2.037 1.00 95.50 123 PHE A C 1
ATOM 998 O O . PHE A 1 123 ? 15.404 -6.321 -1.120 1.00 95.50 123 PHE A O 1
ATOM 1005 N N . ALA A 1 124 ? 14.169 -6.932 -2.885 1.00 93.88 124 ALA A N 1
ATOM 1006 C CA . ALA A 1 124 ? 14.421 -8.367 -2.742 1.00 93.88 124 ALA A CA 1
ATOM 1007 C C . ALA A 1 124 ? 15.919 -8.718 -2.624 1.00 93.88 124 ALA A C 1
ATOM 1009 O O . ALA A 1 124 ? 16.281 -9.616 -1.868 1.00 93.88 124 ALA A O 1
ATOM 1010 N N . SER A 1 125 ? 16.799 -7.990 -3.324 1.00 93.44 125 SER A N 1
ATOM 1011 C CA . SER A 1 125 ? 18.254 -8.168 -3.210 1.00 93.44 125 SER A CA 1
ATOM 1012 C C . SER A 1 125 ? 18.787 -7.796 -1.826 1.00 93.44 125 SER A C 1
ATOM 1014 O O . SER A 1 125 ? 19.579 -8.543 -1.262 1.00 93.44 125 SER A O 1
ATOM 1016 N N . GLN A 1 126 ? 18.341 -6.672 -1.259 1.00 95.44 126 GLN A N 1
ATOM 1017 C CA . GLN A 1 126 ? 18.705 -6.260 0.097 1.00 95.44 126 GLN A CA 1
ATOM 1018 C C . GLN A 1 126 ? 18.171 -7.254 1.131 1.00 95.44 126 GLN A C 1
ATOM 1020 O O . GLN A 1 126 ? 18.898 -7.626 2.045 1.00 95.44 126 GLN A O 1
ATOM 1025 N N . ILE A 1 127 ? 16.920 -7.695 0.979 1.00 93.62 127 ILE A N 1
ATOM 1026 C CA . ILE A 1 127 ? 16.300 -8.662 1.889 1.00 93.62 127 ILE A CA 1
ATOM 1027 C C . ILE A 1 127 ? 17.087 -9.969 1.878 1.00 93.62 127 ILE A C 1
ATOM 1029 O O . ILE A 1 127 ? 17.505 -10.407 2.943 1.00 93.62 127 ILE A O 1
ATOM 1033 N N . GLY A 1 128 ? 17.378 -10.530 0.699 1.00 92.38 128 GLY A N 1
ATOM 1034 C CA . GLY A 1 128 ? 18.163 -11.762 0.581 1.00 92.38 128 GLY A CA 1
ATOM 1035 C C . GLY A 1 128 ? 19.541 -11.667 1.243 1.00 92.38 128 GLY A C 1
ATOM 1036 O O . GLY A 1 128 ? 19.962 -12.597 1.917 1.00 92.38 128 GLY A O 1
ATOM 1037 N N . LEU A 1 129 ? 20.214 -10.515 1.144 1.00 94.50 129 LEU A N 1
ATOM 1038 C CA . LEU A 1 129 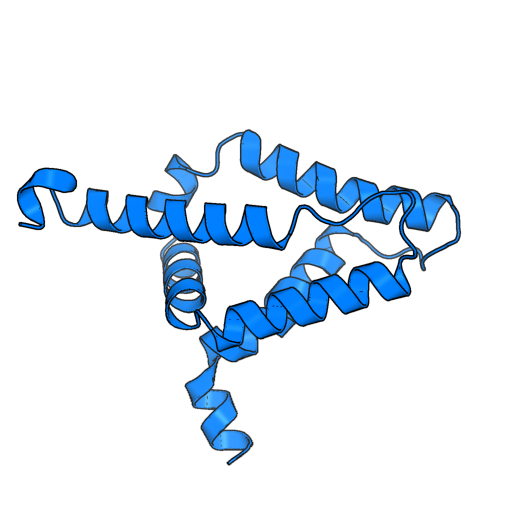? 21.499 -10.298 1.822 1.00 94.50 129 LEU A CA 1
ATOM 1039 C C . LEU A 1 129 ? 21.397 -10.320 3.356 1.00 94.50 129 LEU A C 1
ATOM 1041 O O . LEU A 1 129 ? 22.366 -10.679 4.018 1.00 94.50 129 LEU A O 1
ATOM 1045 N N . VAL A 1 130 ? 20.259 -9.911 3.923 1.00 93.56 130 VAL A N 1
ATOM 1046 C CA . VAL A 1 130 ? 20.047 -9.835 5.378 1.00 93.56 130 VAL A CA 1
ATOM 1047 C C . VAL A 1 130 ? 19.440 -11.122 5.937 1.00 93.56 130 VAL A C 1
ATOM 1049 O O . VAL A 1 130 ? 19.739 -11.490 7.071 1.00 93.56 130 VAL A O 1
ATOM 1052 N N . THR A 1 131 ? 18.582 -11.804 5.175 1.00 91.62 131 THR A N 1
ATOM 1053 C CA . THR A 1 131 ? 17.837 -12.976 5.659 1.00 91.62 131 THR A CA 1
ATOM 1054 C C . THR A 1 131 ? 18.495 -14.315 5.345 1.00 91.62 131 THR A C 1
ATOM 1056 O O . THR A 1 131 ? 18.126 -15.297 5.987 1.00 91.62 131 THR A O 1
ATOM 1059 N N . GLY A 1 132 ? 19.464 -14.353 4.420 1.00 68.12 132 GLY A N 1
ATOM 1060 C CA . GLY A 1 132 ? 20.067 -15.594 3.923 1.00 68.12 132 GLY A CA 1
ATOM 1061 C C . GLY A 1 132 ? 19.307 -16.165 2.736 1.00 68.12 132 GLY A C 1
ATOM 1062 O O . GLY A 1 132 ? 18.102 -16.460 2.895 1.00 68.12 132 GLY A O 1
#